Protein AF-A0AAW0JM76-F1 (afdb_monomer_lite)

Secondary structure (DSSP, 8-state):
-HHHHHHHHHTHHHHHHHHHH-HHHHHHHH-TTS-HHHHHHHHHHHHHHHHHHHHHHHHHHHHHHHHHTTTTTTT---PPP-STTTTT-SSHHHHHHHHHHGGGGGTS-HHHHHHHHHHHHHHHHHHHT--GGGSPPPP-

InterPro domains:
  IPR007318 Phospholipid methyltransferase [PF04191] (46-134)
  IPR024960 Phosphatidyl-N-methylethanolamine/Phosphatidylethanolamine N-methyltransferase [PTHR15458] (57-135)

Organism: Quercus suber (NCBI:txid58331)

pLDDT: mean 90.97, std 5.55, range [57.91, 97.81]

Radius of gyration: 21.45 Å; chains: 1; bounding box: 47×40×64 Å

Structure (mmCIF, N/CA/C/O backbone):
data_AF-A0AAW0JM76-F1
#
_entry.id   AF-A0AAW0JM76-F1
#
loop_
_atom_site.group_PDB
_atom_site.id
_atom_site.type_symbol
_atom_site.label_atom_id
_atom_site.label_alt_id
_atom_site.label_comp_id
_atom_site.label_asym_id
_atom_site.label_entity_id
_atom_site.label_seq_id
_atom_site.pdbx_PDB_ins_code
_atom_site.Cartn_x
_atom_site.Cartn_y
_atom_site.Cartn_z
_atom_site.occupancy
_atom_site.B_iso_or_equiv
_atom_site.auth_seq_id
_atom_site.auth_comp_id
_atom_site.auth_asym_id
_atom_site.auth_atom_id
_atom_site.pdbx_PDB_model_num
ATOM 1 N N . MET A 1 1 ? -1.610 19.764 -0.695 1.00 57.91 1 MET A N 1
ATOM 2 C CA . MET A 1 1 ? -2.493 18.578 -0.789 1.00 57.91 1 MET A CA 1
ATOM 3 C C . MET A 1 1 ? -1.937 17.370 -0.032 1.00 57.91 1 MET A C 1
ATOM 5 O O . MET A 1 1 ? -2.681 16.795 0.748 1.00 57.91 1 MET A O 1
ATOM 9 N N . GLY A 1 2 ? -0.636 17.056 -0.139 1.00 75.75 2 GLY A N 1
ATOM 10 C CA . GLY A 1 2 ? -0.006 15.967 0.635 1.00 75.75 2 GLY A CA 1
ATOM 11 C C . GLY A 1 2 ? -0.194 16.051 2.158 1.00 75.75 2 GLY A C 1
ATOM 12 O O . GLY A 1 2 ? -0.426 15.035 2.796 1.00 75.75 2 GLY A O 1
ATOM 13 N N . MET A 1 3 ? -0.213 17.257 2.739 1.00 82.25 3 MET A N 1
ATOM 14 C CA . MET A 1 3 ? -0.483 17.443 4.174 1.00 82.25 3 MET A CA 1
ATOM 15 C C . MET A 1 3 ? -1.908 17.028 4.580 1.00 82.25 3 MET A C 1
ATOM 17 O O . MET A 1 3 ? -2.088 16.431 5.634 1.00 82.25 3 MET A O 1
ATOM 21 N N . PHE A 1 4 ? -2.915 17.275 3.734 1.00 85.00 4 PHE A N 1
ATOM 22 C CA . PHE A 1 4 ? -4.290 16.836 4.001 1.00 85.00 4 PHE A CA 1
ATOM 23 C C . PHE A 1 4 ? -4.418 15.316 3.920 1.00 85.00 4 PHE A C 1
ATOM 25 O O . PHE A 1 4 ? -5.034 14.714 4.793 1.00 85.00 4 PHE A O 1
ATOM 32 N N . ALA A 1 5 ? -3.784 14.693 2.921 1.00 86.75 5 ALA A N 1
ATOM 33 C CA . ALA A 1 5 ? -3.728 13.239 2.824 1.00 86.75 5 ALA A CA 1
ATOM 34 C C . ALA A 1 5 ? -2.993 12.623 4.026 1.00 86.75 5 ALA A C 1
ATOM 36 O O . ALA A 1 5 ? -3.467 11.644 4.590 1.00 86.75 5 ALA A O 1
ATOM 37 N N . ALA A 1 6 ? -1.889 13.230 4.476 1.00 88.00 6 ALA A N 1
ATOM 38 C CA . ALA A 1 6 ? -1.161 12.784 5.662 1.00 88.00 6 ALA A CA 1
ATOM 39 C C . ALA A 1 6 ? -2.031 12.857 6.926 1.00 88.00 6 ALA A C 1
ATOM 41 O O . ALA A 1 6 ? -2.135 11.865 7.643 1.00 88.00 6 ALA A O 1
ATOM 42 N N . ILE A 1 7 ? -2.714 13.986 7.157 1.00 91.69 7 ILE A N 1
ATOM 43 C CA . ILE A 1 7 ? -3.658 14.156 8.275 1.00 91.69 7 ILE A CA 1
ATOM 44 C C . ILE A 1 7 ? -4.768 13.100 8.211 1.00 91.69 7 ILE A C 1
ATOM 46 O O . ILE A 1 7 ? -5.073 12.459 9.213 1.00 91.69 7 ILE A O 1
ATOM 50 N N . ALA A 1 8 ? -5.351 12.885 7.033 1.00 91.25 8 ALA A N 1
ATOM 51 C CA . ALA A 1 8 ? -6.415 11.911 6.832 1.00 91.25 8 ALA A CA 1
ATOM 52 C C . ALA A 1 8 ? -5.952 10.464 7.077 1.00 91.25 8 ALA A C 1
ATOM 54 O O . ALA A 1 8 ? -6.699 9.668 7.645 1.00 91.25 8 ALA A O 1
ATOM 55 N N . VAL A 1 9 ? -4.710 10.129 6.713 1.00 92.38 9 VAL A N 1
ATOM 56 C CA . VAL A 1 9 ? -4.119 8.808 6.965 1.00 92.38 9 VAL A CA 1
ATOM 57 C C . VAL A 1 9 ? -3.877 8.564 8.452 1.00 92.38 9 VAL A C 1
ATOM 59 O O . VAL A 1 9 ? -4.069 7.441 8.917 1.00 92.38 9 VAL A O 1
ATOM 62 N N . ILE A 1 10 ? -3.486 9.593 9.209 1.00 93.88 10 ILE A N 1
ATOM 63 C CA . ILE A 1 10 ? -3.224 9.461 10.649 1.00 93.88 10 ILE A CA 1
ATOM 64 C C . ILE A 1 10 ? -4.468 9.675 11.520 1.00 93.88 10 ILE A C 1
ATOM 66 O O . ILE A 1 10 ? -4.438 9.332 12.697 1.00 93.88 10 ILE A O 1
ATOM 70 N N . ALA A 1 11 ? -5.566 10.198 10.969 1.00 93.06 11 ALA A N 1
ATOM 71 C CA . ALA A 1 11 ? -6.790 10.531 11.703 1.00 93.06 11 ALA A CA 1
ATOM 72 C C . ALA A 1 11 ? -7.367 9.405 12.592 1.00 93.06 11 ALA A C 1
ATOM 74 O O . ALA A 1 11 ? -7.871 9.724 13.674 1.00 93.06 11 ALA A O 1
ATOM 75 N N . PRO A 1 12 ? -7.282 8.105 12.230 1.00 95.00 12 PRO A N 1
ATOM 76 C CA . PRO A 1 12 ? -7.722 7.042 13.128 1.00 95.00 12 PRO A CA 1
ATOM 77 C C . PRO A 1 12 ? -6.966 7.016 14.464 1.00 95.00 12 PRO A C 1
ATOM 79 O O . PRO A 1 12 ? -7.576 6.727 15.490 1.00 95.00 12 PRO A O 1
ATOM 82 N N . PHE A 1 13 ? -5.667 7.334 14.496 1.00 95.25 13 PHE A N 1
ATOM 83 C CA . PHE A 1 13 ? -4.853 7.170 15.707 1.00 95.25 13 PHE A CA 1
ATOM 84 C C . PHE A 1 13 ? -5.260 8.125 16.842 1.00 95.25 13 PHE A C 1
ATOM 86 O O . PHE A 1 13 ? -5.524 7.626 17.937 1.00 95.25 13 PHE A O 1
ATOM 93 N N . PRO A 1 14 ? -5.401 9.453 16.629 1.00 95.94 14 PRO A N 1
ATOM 94 C CA . PRO A 1 14 ? -5.938 10.347 17.653 1.00 95.94 14 PRO A CA 1
ATOM 95 C C . PRO A 1 14 ? -7.351 9.963 18.099 1.00 95.94 14 PRO A C 1
ATOM 97 O O . PRO A 1 14 ? -7.657 10.056 19.284 1.00 95.94 14 PRO A O 1
ATOM 100 N N . PHE A 1 15 ? -8.200 9.494 17.176 1.00 95.62 15 PHE A N 1
ATOM 101 C CA . PHE A 1 15 ? -9.551 9.037 17.506 1.00 95.62 15 PHE A CA 1
ATOM 102 C C . PHE A 1 15 ? -9.524 7.841 18.466 1.00 95.62 15 PHE A C 1
ATOM 104 O O . PHE A 1 15 ? -10.154 7.889 19.522 1.00 95.62 15 PHE A O 1
ATOM 111 N N . TYR A 1 16 ? -8.747 6.801 18.153 1.00 95.25 16 TYR A N 1
ATOM 112 C CA . TYR A 1 16 ? -8.593 5.644 19.039 1.00 95.25 16 TYR A CA 1
ATOM 113 C C . TYR A 1 16 ? -7.937 6.016 20.372 1.00 95.25 16 TYR A C 1
ATOM 115 O O . TYR A 1 16 ? -8.368 5.525 21.413 1.00 95.25 16 TYR A O 1
ATOM 123 N N . PHE A 1 17 ? -6.942 6.905 20.363 1.00 97.06 17 PHE A N 1
ATOM 124 C CA . PHE A 1 17 ? -6.306 7.394 21.585 1.00 97.06 17 PHE A CA 1
ATOM 125 C C . PHE A 1 17 ? -7.304 8.118 22.500 1.00 97.06 17 PHE A C 1
ATOM 127 O O . PHE A 1 17 ? -7.343 7.864 23.705 1.00 97.06 17 PHE A O 1
ATOM 134 N N . TRP A 1 18 ? -8.151 8.980 21.937 1.00 97.06 18 TRP A N 1
ATOM 135 C CA . TRP A 1 18 ? -9.192 9.677 22.689 1.00 97.06 18 TRP A CA 1
ATOM 136 C C . TRP A 1 18 ? -10.245 8.714 23.255 1.00 97.06 18 TRP A C 1
ATOM 138 O O . TRP A 1 18 ? -10.558 8.796 24.441 1.00 97.06 18 TRP A O 1
ATOM 148 N N . LEU A 1 19 ? -10.727 7.751 22.461 1.00 96.06 19 LEU A N 1
ATOM 149 C CA . LEU A 1 19 ? -11.654 6.720 22.946 1.00 96.06 19 LEU A CA 1
ATOM 150 C C . LEU A 1 19 ? -11.064 5.889 24.089 1.00 96.06 19 LEU A C 1
ATOM 152 O O . LEU A 1 19 ? -11.771 5.559 25.038 1.00 96.06 19 LEU A O 1
ATOM 156 N N . TRP A 1 20 ? -9.778 5.549 23.994 1.00 96.19 20 TRP A N 1
ATOM 157 C CA . TRP A 1 20 ? -9.082 4.757 25.004 1.00 96.19 20 TRP A CA 1
ATOM 158 C C . TRP A 1 20 ? -8.891 5.523 26.317 1.00 96.19 20 TRP A C 1
ATOM 160 O O . TRP A 1 20 ? -9.004 4.948 27.396 1.00 96.19 20 TRP A O 1
ATOM 170 N N . THR A 1 21 ? -8.600 6.821 26.234 1.00 97.81 21 THR A N 1
ATOM 171 C CA . THR A 1 21 ? -8.297 7.659 27.405 1.00 97.81 21 THR A CA 1
ATOM 172 C C . THR A 1 21 ? -9.540 8.259 28.056 1.00 97.81 21 THR A C 1
ATOM 174 O O . THR A 1 21 ? -9.551 8.451 29.270 1.00 97.81 21 THR A O 1
ATOM 177 N N . ASN A 1 22 ? -10.592 8.544 27.284 1.00 96.19 22 ASN A N 1
ATOM 178 C CA . ASN A 1 22 ? -11.829 9.137 27.788 1.00 96.19 22 ASN A CA 1
ATOM 179 C C . ASN A 1 22 ? -13.086 8.521 27.134 1.00 96.19 22 ASN A C 1
ATOM 181 O O . ASN A 1 22 ? -13.825 9.210 26.419 1.00 96.19 22 ASN A O 1
ATOM 185 N N . PRO A 1 23 ? -13.382 7.235 27.399 1.00 95.44 23 PRO A N 1
ATOM 186 C CA . PRO A 1 23 ? -14.529 6.551 26.800 1.00 95.44 23 PRO A CA 1
ATOM 187 C C . PRO A 1 23 ? -15.876 7.149 27.230 1.00 95.44 23 PRO A C 1
ATOM 189 O O . PRO A 1 23 ? -16.836 7.111 26.466 1.00 95.44 23 PRO A O 1
ATOM 192 N N . GLN A 1 24 ? -15.957 7.746 28.424 1.00 95.94 24 GLN A N 1
ATOM 193 C CA . GLN A 1 24 ? -17.192 8.353 28.925 1.00 95.94 24 GLN A CA 1
ATOM 194 C C . GLN A 1 24 ? -17.639 9.532 28.049 1.00 95.94 24 GLN A C 1
ATOM 196 O O . GLN A 1 24 ? -18.811 9.617 27.684 1.00 95.94 24 GLN A O 1
ATOM 201 N N . SER A 1 25 ? -16.695 10.378 27.618 1.00 96.19 25 SER A N 1
ATOM 202 C CA . SER A 1 25 ? -16.994 11.481 26.696 1.00 96.19 25 SER A CA 1
ATOM 203 C C . SER A 1 25 ? -17.587 11.002 25.362 1.00 96.19 25 SER A C 1
ATOM 205 O O . SER A 1 25 ? -18.460 11.659 24.796 1.00 96.19 25 SER A O 1
ATOM 207 N N . TRP A 1 26 ? -17.180 9.821 24.882 1.00 96.25 26 TRP A N 1
ATOM 208 C CA . TRP A 1 26 ? -17.752 9.204 23.685 1.00 96.25 26 TRP A CA 1
ATOM 209 C C . TRP A 1 26 ? -19.187 8.720 23.900 1.00 96.25 26 TRP A C 1
ATOM 211 O O . TRP A 1 26 ? -20.048 8.946 23.048 1.00 96.25 26 TRP A O 1
ATOM 221 N N . VAL A 1 27 ? -19.457 8.074 25.037 1.00 96.06 27 VAL A N 1
ATOM 222 C CA . VAL A 1 27 ? -20.808 7.614 25.398 1.00 96.06 27 VAL A CA 1
ATOM 223 C C . VAL A 1 27 ? -21.770 8.801 25.484 1.00 96.06 27 VAL A C 1
ATOM 225 O O . VAL A 1 27 ? -22.880 8.737 24.956 1.00 96.06 27 VAL A O 1
ATOM 228 N N . GLU A 1 28 ? -21.328 9.908 26.079 1.00 96.00 28 GLU A N 1
ATOM 229 C CA . GLU A 1 28 ? -22.106 11.146 26.169 1.00 96.00 28 GLU A CA 1
ATOM 230 C C . GLU A 1 28 ? -22.379 11.759 24.791 1.00 96.00 28 GLU A C 1
ATOM 232 O O . GLU A 1 28 ? -23.522 12.117 24.498 1.00 96.00 28 GLU A O 1
ATOM 237 N N . LEU A 1 29 ? -21.370 11.797 23.914 1.00 95.00 29 LEU A N 1
ATOM 238 C CA . LEU A 1 29 ? -21.510 12.256 22.527 1.00 95.00 29 LEU A CA 1
ATOM 239 C C . LEU A 1 29 ? -22.454 11.382 21.691 1.00 95.00 29 LEU A C 1
ATOM 241 O O . LEU A 1 29 ? -23.163 11.899 20.825 1.00 95.00 29 LEU A O 1
ATOM 245 N N . CYS A 1 30 ? -22.494 10.070 21.938 1.00 94.88 30 CYS A N 1
ATOM 246 C CA . CYS A 1 30 ? -23.439 9.173 21.269 1.00 94.88 30 CYS A CA 1
ATOM 247 C C . CYS A 1 30 ? -24.896 9.500 21.634 1.00 94.88 30 CYS A C 1
ATOM 249 O O . CYS A 1 30 ? -25.789 9.333 20.796 1.00 94.88 30 CYS A O 1
ATOM 251 N N . GLY A 1 31 ? -25.130 10.005 22.848 1.00 92.94 31 GLY A N 1
ATOM 252 C CA . GLY A 1 31 ? -26.447 10.364 23.357 1.00 92.94 31 GLY A CA 1
ATOM 253 C C . GLY A 1 31 ? -27.285 9.162 23.804 1.00 92.94 31 GLY A C 1
ATOM 254 O O . GLY A 1 31 ? -26.898 7.998 23.693 1.00 92.94 31 GLY A O 1
ATOM 255 N N . LYS A 1 32 ? -28.476 9.446 24.343 1.00 90.88 32 LYS A N 1
ATOM 256 C CA . LYS A 1 32 ? -29.370 8.416 24.893 1.00 90.88 32 LYS A CA 1
ATOM 257 C C . LYS A 1 32 ? -29.962 7.526 23.794 1.00 90.88 32 LYS A C 1
ATOM 259 O O . LYS A 1 32 ? -30.398 8.014 22.756 1.00 90.88 32 LYS A O 1
ATOM 264 N N . GLY A 1 33 ? -30.036 6.222 24.070 1.00 90.62 33 GLY A N 1
ATOM 265 C CA . GLY A 1 33 ? -30.715 5.237 23.218 1.00 90.62 33 GLY A CA 1
ATOM 266 C C . GLY A 1 33 ? -29.908 4.736 22.016 1.00 90.62 33 GLY A C 1
ATOM 267 O O . GLY A 1 33 ? -30.434 3.955 21.228 1.00 90.62 33 GLY A O 1
ATOM 268 N N . ARG A 1 34 ? -28.646 5.153 21.864 1.00 91.69 34 ARG A N 1
ATOM 269 C CA . ARG A 1 34 ? -27.734 4.632 20.838 1.00 91.69 34 ARG A CA 1
ATOM 270 C C . ARG A 1 34 ? -26.674 3.753 21.482 1.00 91.69 34 ARG A C 1
ATOM 272 O O . ARG A 1 34 ? -26.128 4.118 22.514 1.00 91.69 34 ARG A O 1
ATOM 279 N N . ASP A 1 35 ? -26.368 2.625 20.849 1.00 96.00 35 ASP A N 1
ATOM 280 C CA . ASP A 1 35 ? -25.250 1.773 21.251 1.00 96.00 35 ASP A CA 1
ATOM 281 C C . ASP A 1 35 ? -23.910 2.427 20.845 1.00 96.00 35 ASP A C 1
ATOM 283 O O . ASP A 1 35 ? -23.650 2.573 19.641 1.00 96.00 35 ASP A O 1
ATOM 287 N N . PRO A 1 36 ? -23.045 2.818 21.803 1.00 95.50 36 PRO A N 1
ATOM 288 C CA . PRO A 1 36 ? -21.770 3.472 21.510 1.00 95.50 36 PRO A CA 1
ATOM 289 C C . PRO A 1 36 ? -20.844 2.627 20.633 1.00 95.50 36 PRO A C 1
ATOM 291 O O . PRO A 1 36 ? -20.089 3.185 19.831 1.00 95.50 36 PRO A O 1
ATOM 294 N N . SER A 1 37 ? -20.918 1.295 20.737 1.00 95.50 37 SER A N 1
ATOM 295 C CA . SER A 1 37 ? -20.110 0.380 19.927 1.00 95.50 37 SER A CA 1
ATOM 296 C C . SER A 1 37 ? -20.538 0.404 18.461 1.00 95.50 37 SER A C 1
ATOM 298 O O . SER A 1 37 ? -19.688 0.505 17.571 1.00 95.50 37 SER A O 1
ATOM 300 N N . LYS A 1 38 ? -21.847 0.396 18.180 1.00 95.75 38 LYS A N 1
ATOM 301 C CA . LYS A 1 38 ? -22.354 0.515 16.806 1.00 95.75 38 LYS A CA 1
ATOM 302 C C . LYS A 1 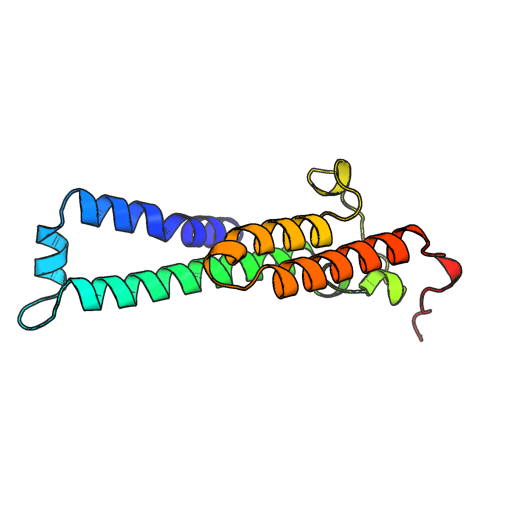38 ? -21.995 1.856 16.164 1.00 95.75 38 LYS A C 1
ATOM 304 O O . LYS A 1 38 ? -21.595 1.885 14.999 1.00 95.75 38 LYS A O 1
ATOM 309 N N . VAL A 1 39 ? -22.102 2.956 16.912 1.00 96.19 39 VAL A N 1
ATOM 310 C CA . VAL A 1 39 ? -21.716 4.291 16.419 1.00 96.19 39 VAL A CA 1
ATOM 311 C C . VAL A 1 39 ? -20.212 4.344 16.143 1.00 96.19 39 VAL A C 1
ATOM 313 O O . VAL A 1 39 ? -19.798 4.801 15.076 1.00 96.19 39 VAL A O 1
ATOM 316 N N . MET A 1 40 ? -19.395 3.807 17.054 1.00 95.94 40 MET A N 1
ATOM 317 C CA . MET A 1 40 ? -17.940 3.744 16.897 1.00 95.94 40 MET A CA 1
ATOM 318 C C . MET A 1 40 ? -17.544 2.938 15.661 1.00 95.94 40 MET A C 1
ATOM 320 O O . MET A 1 40 ? -16.648 3.355 14.925 1.00 95.94 40 MET A O 1
ATOM 324 N N . ALA A 1 41 ? -18.211 1.809 15.404 1.00 94.62 41 ALA A N 1
ATOM 325 C CA . ALA A 1 41 ? -17.964 0.998 14.218 1.00 94.62 41 ALA A CA 1
ATOM 326 C C . ALA A 1 41 ? -18.201 1.807 12.933 1.00 94.62 41 ALA A C 1
ATOM 328 O O . ALA A 1 41 ? -17.329 1.846 12.066 1.00 94.62 41 ALA A O 1
ATOM 329 N N . ASN A 1 42 ? -19.324 2.525 12.839 1.00 95.25 42 ASN A N 1
ATOM 330 C CA . ASN A 1 42 ? -19.641 3.356 11.674 1.00 95.25 42 ASN 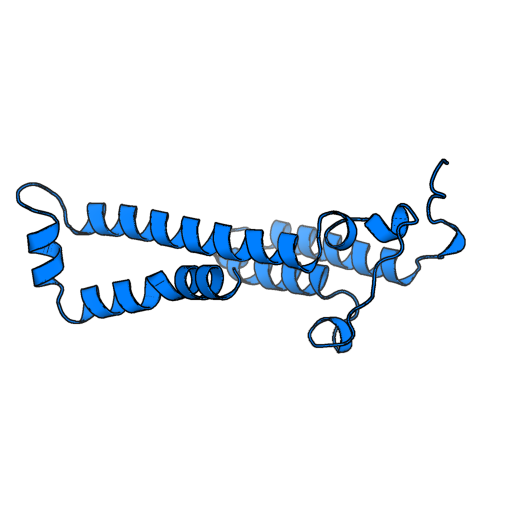A CA 1
ATOM 331 C C . ASN A 1 42 ? -18.603 4.469 11.454 1.00 95.25 42 ASN A C 1
ATOM 333 O O . ASN A 1 42 ? -18.127 4.649 10.332 1.00 95.25 42 ASN A O 1
ATOM 337 N N . VAL A 1 43 ? -18.202 5.175 12.518 1.00 95.81 43 VAL A N 1
ATOM 338 C CA . VAL A 1 43 ? -17.152 6.206 12.434 1.00 95.81 43 VAL A CA 1
ATOM 339 C C . VAL A 1 43 ? -15.813 5.594 12.028 1.00 95.81 43 VAL A C 1
ATOM 341 O O . VAL A 1 43 ? -15.133 6.125 11.155 1.00 95.81 43 VAL A O 1
ATOM 344 N N . SER A 1 44 ? -15.459 4.433 12.579 1.00 95.00 44 SER A N 1
ATOM 345 C CA . SER A 1 44 ? -14.228 3.722 12.220 1.00 95.00 44 SER A CA 1
ATOM 346 C C . SER A 1 44 ? -14.219 3.297 10.748 1.00 95.00 44 SER A C 1
ATOM 348 O O . SER A 1 44 ? -13.187 3.396 10.089 1.00 95.00 44 SER A O 1
ATOM 350 N N . HIS A 1 45 ? -15.354 2.844 10.205 1.00 94.12 45 HIS A N 1
ATOM 351 C CA . HIS A 1 45 ? -15.477 2.528 8.780 1.00 94.12 45 HIS A CA 1
ATOM 352 C C . HIS A 1 45 ? -15.311 3.771 7.903 1.00 94.12 45 HIS A C 1
ATOM 354 O O . HIS A 1 45 ? -14.591 3.710 6.907 1.00 94.12 45 HIS A O 1
ATOM 360 N N . LEU A 1 46 ? -15.906 4.901 8.295 1.00 95.75 46 LEU A N 1
ATOM 361 C CA . LEU A 1 46 ? -15.734 6.168 7.587 1.00 95.75 46 LEU A CA 1
ATOM 362 C C . LEU A 1 46 ? -14.270 6.630 7.604 1.00 95.75 46 LEU A C 1
ATOM 364 O O . LEU A 1 46 ? -13.729 6.974 6.557 1.00 95.75 46 LEU A O 1
ATOM 368 N N . LEU A 1 47 ? -13.610 6.587 8.763 1.00 94.50 47 LEU A N 1
ATOM 369 C CA . LEU A 1 47 ? -12.198 6.956 8.893 1.00 94.50 47 LEU A CA 1
ATOM 370 C C . LEU A 1 47 ? -11.295 6.057 8.038 1.00 94.50 47 LEU A C 1
ATOM 372 O O . LEU A 1 47 ? -10.406 6.561 7.355 1.00 94.50 47 LEU A O 1
ATOM 376 N N . LYS A 1 48 ? -11.555 4.744 8.005 1.00 92.06 48 LYS A N 1
ATOM 377 C CA . LYS A 1 48 ? -10.834 3.801 7.132 1.00 92.06 48 LYS A CA 1
ATOM 378 C C . LYS A 1 48 ? -11.061 4.094 5.650 1.00 92.06 48 LYS A C 1
ATOM 380 O O . LYS A 1 48 ? -10.113 4.034 4.871 1.00 92.06 48 LYS A O 1
ATOM 385 N N . LEU A 1 49 ? -12.288 4.437 5.256 1.00 92.75 49 LEU A N 1
ATOM 386 C CA . LEU A 1 49 ? -12.589 4.833 3.880 1.00 92.75 49 LEU A CA 1
ATOM 387 C C . LEU A 1 49 ? -11.830 6.110 3.496 1.00 92.75 49 LEU A C 1
ATOM 389 O O . LEU A 1 49 ? -11.204 6.158 2.441 1.00 92.75 49 LEU A O 1
ATOM 393 N N . VAL A 1 50 ? -11.829 7.120 4.368 1.00 92.94 50 VAL A N 1
ATOM 394 C CA . VAL A 1 50 ? -11.081 8.371 4.169 1.00 92.94 50 VAL A CA 1
ATOM 395 C C . VAL A 1 50 ? -9.577 8.107 4.062 1.00 92.94 50 VAL A C 1
ATOM 397 O O . VAL A 1 50 ? -8.927 8.642 3.162 1.00 92.94 50 VAL A O 1
ATOM 400 N N . GLN A 1 51 ? -9.028 7.250 4.924 1.00 91.50 51 GLN A N 1
ATOM 401 C CA . GLN A 1 51 ? -7.629 6.826 4.869 1.00 91.50 51 GLN A CA 1
ATOM 402 C C . GLN A 1 51 ? -7.304 6.147 3.530 1.00 91.50 51 GLN A C 1
ATOM 404 O O . GLN A 1 51 ? -6.315 6.503 2.887 1.00 91.50 51 GLN A O 1
ATOM 409 N N . PHE A 1 52 ? -8.157 5.227 3.071 1.00 89.81 52 PHE A N 1
ATOM 410 C CA . PHE A 1 52 ? -7.990 4.540 1.791 1.00 89.81 52 PHE A CA 1
ATOM 411 C C . PHE A 1 52 ? -8.024 5.507 0.598 1.00 89.81 52 PHE A C 1
ATOM 413 O O . PHE A 1 52 ? -7.117 5.497 -0.234 1.00 89.81 52 PHE A O 1
ATOM 420 N N . LEU A 1 53 ? -9.024 6.394 0.540 1.00 90.81 53 LEU A N 1
ATOM 421 C CA . LEU A 1 53 ? -9.148 7.397 -0.524 1.00 90.81 53 LEU A CA 1
ATOM 422 C C . LEU A 1 53 ? -7.967 8.373 -0.539 1.00 90.81 53 LEU A C 1
ATOM 424 O O . LEU A 1 53 ? -7.496 8.760 -1.608 1.00 90.81 53 LEU A O 1
ATOM 428 N N . SER A 1 54 ? -7.460 8.744 0.637 1.00 90.00 54 SER A N 1
ATOM 429 C CA . SER A 1 54 ? -6.298 9.626 0.761 1.00 90.00 54 SER A CA 1
ATOM 430 C C . SER A 1 54 ? -5.052 8.984 0.160 1.00 90.00 54 SER A C 1
ATOM 432 O O . SER A 1 54 ? -4.397 9.609 -0.673 1.00 90.00 54 SER A O 1
ATOM 434 N N . LEU A 1 55 ? -4.776 7.719 0.494 1.00 85.88 55 LEU A N 1
ATOM 435 C CA . LEU A 1 55 ? -3.670 6.965 -0.103 1.00 85.88 55 LEU A CA 1
ATOM 436 C C . LEU A 1 55 ? -3.828 6.838 -1.621 1.00 85.88 55 LEU A C 1
ATOM 438 O O . LEU A 1 55 ? -2.883 7.109 -2.359 1.00 85.88 55 LEU A O 1
ATOM 442 N N . PHE A 1 56 ? -5.031 6.501 -2.091 1.00 84.19 56 PHE A N 1
ATOM 443 C CA . PHE A 1 56 ? -5.314 6.378 -3.519 1.00 84.19 56 PHE A CA 1
ATOM 444 C C . PHE A 1 56 ? -5.076 7.699 -4.265 1.00 84.19 56 PHE A C 1
ATOM 446 O O . PHE A 1 56 ? -4.381 7.726 -5.277 1.00 84.19 56 PHE A O 1
ATOM 453 N N . SER A 1 57 ? -5.582 8.819 -3.741 1.00 84.44 57 SER A N 1
ATOM 454 C CA . SER A 1 57 ? -5.435 10.133 -4.380 1.00 84.44 57 SER A CA 1
ATOM 455 C C . SER A 1 57 ? -3.979 10.583 -4.529 1.00 84.44 57 SER A C 1
ATOM 457 O O . SER A 1 57 ? -3.628 11.182 -5.546 1.00 84.44 57 SER A O 1
ATOM 459 N N . VAL A 1 58 ? -3.116 10.267 -3.557 1.00 83.75 58 VAL A N 1
ATOM 460 C CA . VAL A 1 58 ? -1.694 10.636 -3.596 1.00 83.75 58 VAL A CA 1
ATOM 461 C C . VAL A 1 58 ? -0.975 9.923 -4.740 1.00 83.75 58 VAL A C 1
ATOM 463 O O . VAL A 1 58 ? -0.191 10.556 -5.441 1.00 83.75 58 VAL A O 1
ATOM 466 N N . VAL A 1 59 ? -1.281 8.646 -4.986 1.00 81.38 59 VAL A N 1
ATOM 467 C CA . VAL A 1 59 ? -0.674 7.875 -6.085 1.00 81.38 59 VAL A CA 1
ATOM 468 C C . VAL A 1 59 ? -0.960 8.532 -7.437 1.00 81.38 59 VAL A C 1
ATOM 470 O O . VAL A 1 59 ? -0.032 8.802 -8.198 1.00 81.38 59 VAL A O 1
ATOM 473 N N . TYR A 1 60 ? -2.221 8.877 -7.707 1.00 82.81 60 TYR A N 1
ATOM 474 C CA . TYR A 1 60 ? -2.603 9.524 -8.968 1.00 82.81 60 TYR A CA 1
ATOM 475 C C . TYR A 1 60 ? -2.058 10.946 -9.100 1.00 82.81 60 TYR A C 1
ATOM 477 O O . TYR A 1 60 ? -1.769 11.380 -10.209 1.00 82.81 60 TYR A O 1
ATOM 485 N N . GLN A 1 61 ? -1.886 11.675 -7.997 1.00 82.06 61 GLN A N 1
ATOM 486 C CA . GLN A 1 61 ? -1.271 13.004 -8.040 1.00 82.06 61 GLN A CA 1
ATOM 487 C C . GLN A 1 61 ? 0.227 12.946 -8.345 1.00 82.06 61 GLN A C 1
ATOM 489 O O . GLN A 1 61 ? 0.730 13.819 -9.045 1.00 82.06 61 GLN A O 1
ATOM 494 N N . LEU A 1 62 ? 0.933 11.943 -7.816 1.00 80.12 62 LEU A N 1
ATOM 495 C CA . LEU A 1 62 ? 2.381 11.817 -7.986 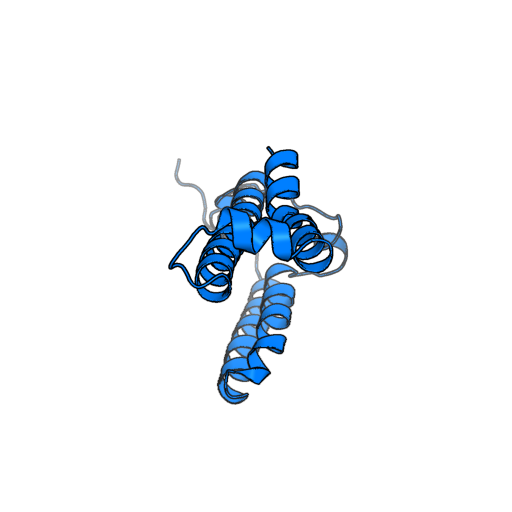1.00 80.12 62 LEU A CA 1
ATOM 496 C C . LEU A 1 62 ? 2.761 11.176 -9.324 1.00 80.12 62 LEU A C 1
ATOM 498 O O . LEU A 1 62 ? 3.670 11.657 -9.993 1.00 80.12 62 LEU A O 1
ATOM 502 N N . LEU A 1 63 ? 2.079 10.096 -9.711 1.00 80.75 63 LEU A N 1
ATOM 503 C CA . LEU A 1 63 ? 2.425 9.311 -10.902 1.00 80.75 63 LEU A CA 1
ATOM 504 C C . LEU A 1 63 ? 1.555 9.652 -12.118 1.00 80.75 63 LEU A C 1
ATOM 506 O O . LEU A 1 63 ? 1.941 9.386 -13.260 1.00 80.75 63 LEU A O 1
ATOM 510 N N . GLY A 1 64 ? 0.367 10.220 -11.896 1.00 85.69 64 GLY A N 1
ATOM 511 C CA . GLY A 1 64 ? -0.641 10.382 -12.938 1.00 85.69 64 GLY A CA 1
ATOM 512 C C . GLY A 1 64 ? -1.138 9.046 -13.493 1.00 85.69 64 GLY A C 1
ATOM 513 O O . GLY A 1 64 ? -0.657 7.963 -13.152 1.00 85.69 64 GLY A O 1
ATOM 514 N N . GLU A 1 65 ? -2.091 9.115 -14.418 1.00 88.19 65 GLU A N 1
ATOM 515 C CA . GLU A 1 65 ? -2.582 7.932 -15.136 1.00 88.19 65 GLU A CA 1
ATOM 516 C C . GLU A 1 65 ? -1.459 7.264 -15.938 1.00 88.19 65 GLU A C 1
ATOM 518 O O . GLU A 1 65 ? -1.322 6.046 -15.955 1.00 88.19 65 GLU A O 1
ATOM 523 N N . SER A 1 66 ? -0.606 8.066 -16.577 1.00 88.38 66 SER A N 1
ATOM 524 C CA . SER A 1 66 ? 0.446 7.530 -17.444 1.00 88.38 66 SER A CA 1
ATOM 525 C C . SER A 1 66 ? 1.515 6.772 -16.655 1.00 88.38 66 SER A C 1
ATOM 527 O O . SER A 1 66 ? 1.967 5.742 -17.142 1.00 88.38 66 SER A O 1
ATOM 529 N N . GLY A 1 67 ? 1.903 7.252 -15.466 1.00 83.62 67 GLY A N 1
ATOM 530 C CA . GLY A 1 67 ? 2.898 6.591 -14.615 1.00 83.62 67 GLY A CA 1
ATOM 531 C C . GLY A 1 67 ? 2.330 5.458 -13.757 1.00 83.62 67 GLY A C 1
ATOM 532 O O . GLY A 1 67 ? 3.081 4.584 -13.344 1.00 83.62 67 GLY A O 1
ATOM 533 N N . THR A 1 68 ? 1.017 5.450 -13.508 1.00 84.19 68 THR A N 1
ATOM 534 C CA . THR A 1 68 ? 0.340 4.360 -12.780 1.00 84.19 68 THR A CA 1
ATOM 535 C C . THR A 1 68 ? 0.055 3.159 -13.685 1.00 84.19 68 THR A C 1
ATOM 537 O O . THR A 1 68 ? 0.070 2.018 -13.232 1.00 84.19 68 THR A O 1
ATOM 540 N N . TYR A 1 69 ? -0.214 3.413 -14.966 1.00 86.19 69 TYR A N 1
ATOM 541 C CA . TYR A 1 69 ? -0.541 2.392 -15.957 1.00 86.19 69 TYR A CA 1
ATOM 542 C C . TYR A 1 69 ? 0.584 2.232 -16.993 1.00 86.19 69 TYR A C 1
ATOM 544 O O . TYR A 1 69 ? 1.728 2.630 -16.804 1.00 86.19 69 TYR A O 1
ATOM 552 N N . TYR A 1 70 ? 0.246 1.658 -18.144 1.00 87.38 70 TYR A N 1
ATOM 553 C CA . TYR A 1 70 ? 1.160 1.345 -19.237 1.00 87.38 70 TYR A CA 1
ATOM 554 C C . TYR A 1 70 ? 1.595 2.555 -20.083 1.00 87.38 70 TYR A C 1
ATOM 556 O O . TYR A 1 70 ? 1.847 2.408 -21.279 1.00 87.38 70 TYR A O 1
ATOM 564 N N . GLY A 1 71 ? 1.708 3.760 -19.515 1.00 87.94 71 GLY A N 1
ATOM 565 C CA . GLY A 1 71 ? 2.031 4.959 -20.295 1.00 87.94 71 GLY A CA 1
ATOM 566 C C . GLY A 1 71 ? 3.340 4.835 -21.088 1.00 87.94 71 GLY A C 1
ATOM 567 O O . GLY A 1 71 ? 3.374 5.226 -22.254 1.00 87.94 71 GLY A O 1
ATOM 568 N N . VAL A 1 72 ? 4.363 4.185 -20.517 1.00 88.75 72 VAL A N 1
ATOM 569 C CA . VAL A 1 72 ? 5.622 3.866 -21.219 1.00 88.75 72 VAL A CA 1
ATOM 570 C C . VAL A 1 72 ? 5.389 2.950 -22.430 1.00 88.75 72 VAL A C 1
ATOM 572 O O . VAL A 1 72 ? 5.944 3.190 -23.503 1.00 88.75 72 VAL A O 1
ATOM 575 N N . ARG A 1 73 ? 4.524 1.930 -22.309 1.00 90.38 73 ARG A N 1
ATOM 576 C CA . ARG A 1 73 ? 4.173 1.030 -23.426 1.00 90.38 73 ARG A CA 1
ATOM 577 C C . ARG A 1 73 ? 3.408 1.753 -24.528 1.00 90.38 73 ARG A C 1
ATOM 579 O O . ARG A 1 73 ? 3.502 1.355 -25.684 1.00 90.38 73 ARG A O 1
ATOM 586 N N . PHE A 1 74 ? 2.695 2.823 -24.185 1.00 91.94 74 PHE A N 1
ATOM 587 C CA . PHE A 1 74 ? 1.997 3.688 -25.135 1.00 91.94 74 PHE A CA 1
ATOM 588 C C . PHE A 1 74 ? 2.884 4.788 -25.741 1.00 91.94 74 PHE A C 1
ATOM 590 O O . PHE A 1 74 ? 2.367 5.716 -26.358 1.00 91.94 74 PHE A O 1
ATOM 597 N N . GLY A 1 75 ? 4.206 4.713 -25.558 1.00 87.94 75 GLY A N 1
ATOM 598 C CA . GLY A 1 75 ? 5.155 5.656 -26.153 1.00 87.94 75 GLY A CA 1
ATOM 599 C C . GLY A 1 75 ? 5.209 7.016 -25.457 1.00 87.94 75 GLY A C 1
ATOM 600 O O . GLY A 1 75 ? 5.817 7.945 -25.986 1.00 87.94 75 GLY A O 1
ATOM 601 N N . LYS A 1 76 ? 4.591 7.159 -24.276 1.00 89.25 76 LYS A N 1
ATOM 602 C CA . LYS A 1 76 ? 4.708 8.384 -23.478 1.00 89.25 76 LYS A CA 1
ATOM 603 C C . LYS A 1 76 ? 6.080 8.433 -22.810 1.00 89.25 76 LYS A C 1
ATOM 605 O O . LYS A 1 76 ? 6.561 7.430 -22.286 1.00 89.25 76 LYS A O 1
ATOM 610 N N . ASN A 1 77 ? 6.685 9.618 -22.790 1.00 87.12 77 ASN A N 1
ATOM 611 C CA . ASN A 1 77 ? 7.919 9.852 -22.050 1.00 87.12 77 ASN A CA 1
ATOM 612 C C . ASN A 1 77 ? 7.590 10.079 -20.568 1.00 87.12 77 ASN A C 1
ATOM 614 O O . ASN A 1 77 ? 6.928 11.061 -20.234 1.00 87.12 77 ASN A O 1
ATOM 618 N N . ILE A 1 78 ? 8.018 9.165 -19.696 1.00 86.94 78 ILE A N 1
ATOM 619 C CA . ILE A 1 78 ? 7.729 9.206 -18.257 1.00 86.94 78 ILE A CA 1
ATOM 620 C C . ILE A 1 78 ? 9.051 9.301 -17.493 1.00 86.94 78 ILE A C 1
ATOM 622 O O . ILE A 1 78 ? 9.918 8.449 -17.700 1.00 86.94 78 ILE A O 1
ATOM 626 N N . PRO A 1 79 ? 9.230 10.308 -16.620 1.00 84.88 79 PRO A N 1
ATOM 627 C CA . PRO A 1 79 ? 10.441 10.435 -15.822 1.00 84.88 79 PRO A CA 1
ATOM 628 C C . PRO A 1 79 ? 10.540 9.279 -14.821 1.00 84.88 79 PRO A C 1
ATOM 630 O O . PRO A 1 79 ? 9.616 9.039 -14.045 1.00 84.88 79 PRO A O 1
ATOM 633 N N . TRP A 1 80 ? 11.667 8.566 -14.838 1.00 83.69 80 TRP A N 1
ATOM 634 C CA . TRP A 1 80 ? 11.910 7.461 -13.915 1.00 83.69 80 TRP A CA 1
ATOM 635 C C . TRP A 1 80 ? 12.454 7.976 -12.583 1.00 83.69 80 TRP A C 1
ATOM 637 O O . TRP A 1 80 ? 13.379 8.788 -12.557 1.00 83.69 80 TRP A O 1
ATOM 647 N N . VAL A 1 81 ? 11.897 7.488 -11.476 1.00 83.12 81 VAL A N 1
ATOM 648 C CA . VAL A 1 81 ? 12.366 7.804 -10.122 1.00 83.12 81 VAL A CA 1
ATOM 649 C C . VAL A 1 81 ? 13.365 6.736 -9.690 1.00 83.12 81 VAL A C 1
ATOM 651 O O . VAL A 1 81 ? 13.129 5.548 -9.885 1.00 83.12 81 VAL A O 1
ATOM 654 N N . THR A 1 82 ? 14.482 7.146 -9.096 1.00 87.31 82 THR A N 1
ATOM 655 C CA . THR A 1 82 ? 15.525 6.234 -8.590 1.00 87.31 82 THR A CA 1
ATOM 656 C C . THR A 1 82 ? 15.612 6.220 -7.068 1.00 87.31 82 THR A C 1
ATOM 658 O O . THR A 1 82 ? 16.466 5.547 -6.505 1.00 87.31 82 THR A O 1
ATOM 661 N N . GLU A 1 83 ? 14.763 6.979 -6.380 1.00 88.31 83 GLU A N 1
ATOM 662 C CA . GLU A 1 83 ? 14.657 6.921 -4.924 1.00 88.31 83 GLU A CA 1
ATOM 663 C C . GLU A 1 83 ? 13.917 5.656 -4.475 1.00 88.31 83 GLU A C 1
ATOM 665 O O . GLU A 1 83 ? 13.320 4.932 -5.277 1.00 88.31 83 GLU A O 1
ATOM 670 N N . PHE A 1 84 ? 13.960 5.362 -3.176 1.00 85.31 84 PHE A N 1
ATOM 671 C CA . PHE A 1 84 ? 13.190 4.258 -2.610 1.00 85.31 84 PHE A CA 1
ATOM 672 C C . PHE A 1 84 ? 11.686 4.432 -2.921 1.00 85.31 84 PHE A C 1
ATOM 674 O O . PHE A 1 84 ? 11.156 5.524 -2.720 1.00 85.31 84 PHE A O 1
ATOM 681 N N . PRO A 1 85 ? 10.965 3.383 -3.366 1.00 86.44 85 PRO A N 1
ATOM 682 C CA . PRO A 1 85 ? 11.407 1.990 -3.512 1.00 86.44 85 PRO A CA 1
ATOM 683 C C . PRO A 1 85 ? 12.047 1.642 -4.871 1.00 86.44 85 PRO A C 1
ATOM 685 O O . PRO A 1 85 ? 12.699 0.605 -4.977 1.00 86.44 85 PRO A O 1
ATOM 688 N N . PHE A 1 86 ? 11.905 2.49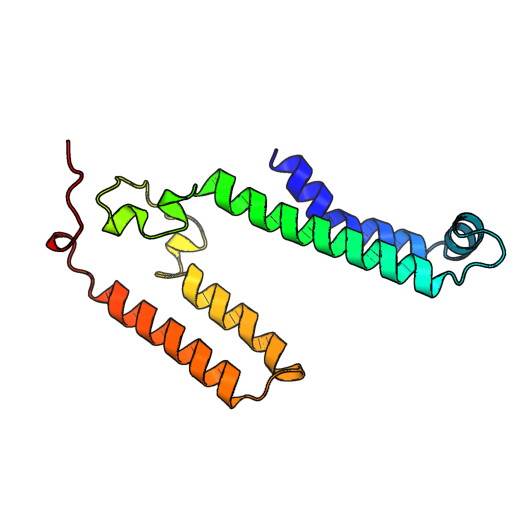4 -5.888 1.00 85.62 86 PHE A N 1
ATOM 689 C CA . PHE A 1 86 ? 12.301 2.243 -7.283 1.00 85.62 86 PHE A CA 1
ATOM 690 C C . PHE A 1 86 ? 13.818 2.102 -7.510 1.00 85.62 86 PHE A C 1
ATOM 692 O O . PHE A 1 86 ? 14.243 1.451 -8.460 1.00 85.62 86 PHE A O 1
ATOM 699 N N . GLY A 1 87 ? 14.650 2.676 -6.635 1.00 86.75 87 GLY A N 1
ATOM 700 C CA . GLY A 1 87 ? 16.110 2.495 -6.668 1.00 86.75 87 GLY A CA 1
ATOM 701 C C . GLY A 1 87 ? 16.621 1.190 -6.062 1.00 86.75 87 GLY A C 1
ATOM 702 O O . GLY A 1 87 ? 17.782 0.838 -6.253 1.00 86.75 87 GLY A O 1
ATOM 703 N N . VAL A 1 88 ? 15.778 0.487 -5.303 1.00 91.44 88 VAL A N 1
ATOM 704 C CA . VAL A 1 88 ? 16.162 -0.713 -4.537 1.00 91.44 88 VAL A CA 1
ATOM 705 C C . VAL A 1 88 ? 15.485 -1.958 -5.097 1.00 91.44 88 VAL A C 1
ATOM 707 O O . VAL A 1 88 ? 16.080 -3.033 -5.145 1.00 91.44 88 VAL A O 1
ATOM 710 N N . ILE A 1 89 ? 14.236 -1.813 -5.535 1.00 91.12 89 ILE A N 1
ATOM 711 C CA . ILE A 1 89 ? 13.405 -2.883 -6.072 1.00 91.12 89 ILE A CA 1
ATOM 712 C C . ILE A 1 89 ? 13.103 -2.527 -7.524 1.00 91.12 89 ILE A C 1
ATOM 714 O O . ILE A 1 89 ? 12.656 -1.417 -7.795 1.0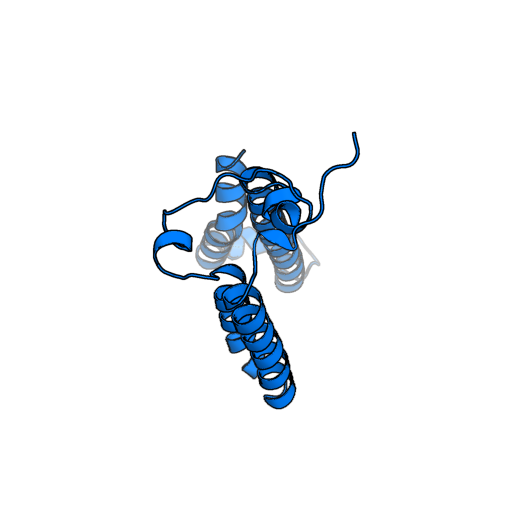0 91.12 89 ILE A O 1
ATOM 718 N N . ARG A 1 90 ? 13.328 -3.468 -8.449 1.00 87.00 90 ARG A N 1
ATOM 719 C CA . ARG A 1 90 ? 13.070 -3.259 -9.884 1.00 87.00 90 ARG A CA 1
ATOM 720 C C . ARG A 1 90 ? 11.595 -2.965 -10.163 1.00 87.00 90 ARG A C 1
ATOM 722 O O . ARG A 1 90 ? 11.292 -1.981 -10.822 1.00 87.00 90 ARG A O 1
ATOM 729 N N . ASP A 1 91 ? 10.711 -3.798 -9.611 1.00 89.94 91 ASP A N 1
ATOM 730 C CA . ASP A 1 91 ? 9.268 -3.753 -9.862 1.00 89.94 91 ASP A CA 1
ATOM 731 C C . ASP A 1 91 ? 8.483 -3.618 -8.541 1.00 89.94 91 ASP A C 1
ATOM 733 O O . ASP A 1 91 ? 7.793 -4.552 -8.100 1.00 89.94 91 ASP A O 1
ATOM 737 N N . PRO A 1 92 ? 8.621 -2.478 -7.835 1.00 90.25 92 PRO A N 1
ATOM 738 C CA . PRO A 1 92 ? 8.075 -2.302 -6.491 1.00 90.25 92 PRO A CA 1
ATOM 739 C C . PRO A 1 92 ? 6.548 -2.427 -6.441 1.00 90.25 92 PRO A C 1
ATOM 741 O O . PRO A 1 92 ? 6.010 -2.833 -5.411 1.00 90.25 92 PRO A O 1
ATOM 744 N N . GLN A 1 93 ? 5.848 -2.150 -7.544 1.00 88.88 93 GLN A N 1
ATOM 745 C CA . GLN A 1 93 ? 4.400 -2.312 -7.671 1.00 88.88 93 GLN A CA 1
ATOM 746 C C . GLN A 1 93 ? 3.956 -3.771 -7.504 1.00 88.88 93 GLN A C 1
ATOM 748 O O . GLN A 1 93 ? 3.001 -4.056 -6.775 1.00 88.88 93 GLN A O 1
ATOM 753 N N . TYR A 1 94 ? 4.667 -4.714 -8.125 1.00 93.50 94 TYR A N 1
ATOM 754 C CA . TYR A 1 94 ? 4.325 -6.133 -8.056 1.00 93.50 94 TYR A CA 1
ATOM 755 C C . TYR A 1 94 ? 4.760 -6.735 -6.722 1.00 93.50 94 TYR A C 1
ATOM 757 O O . TYR A 1 94 ? 3.989 -7.465 -6.099 1.00 93.50 94 TYR A O 1
ATOM 765 N N . VAL A 1 95 ? 5.945 -6.362 -6.231 1.00 93.69 95 VAL A N 1
ATOM 766 C CA . VAL A 1 95 ? 6.427 -6.792 -4.910 1.00 93.69 95 VAL A CA 1
ATOM 767 C C . VAL A 1 95 ? 5.491 -6.301 -3.803 1.00 93.69 95 VAL A C 1
ATOM 769 O O . VAL A 1 95 ? 5.060 -7.096 -2.968 1.00 93.69 95 VAL A O 1
ATOM 772 N N . GLY A 1 96 ? 5.104 -5.023 -3.828 1.00 92.25 96 GLY A N 1
ATOM 773 C CA . GLY A 1 96 ? 4.152 -4.453 -2.874 1.00 92.25 96 GLY A CA 1
ATOM 774 C C . GLY A 1 96 ? 2.773 -5.116 -2.937 1.00 92.25 96 GLY A C 1
ATOM 775 O O . GLY A 1 96 ? 2.167 -5.376 -1.894 1.00 92.25 96 GLY A O 1
ATOM 776 N N . SER A 1 97 ? 2.299 -5.462 -4.139 1.00 92.69 97 SER A N 1
ATOM 777 C CA . SER A 1 97 ? 1.039 -6.199 -4.315 1.00 92.69 97 SER A CA 1
ATOM 778 C C . SER A 1 97 ? 1.105 -7.595 -3.689 1.00 92.69 97 SER A C 1
ATOM 780 O O . SER A 1 97 ? 0.211 -7.960 -2.928 1.00 92.69 97 SER A O 1
ATOM 782 N N . ILE A 1 98 ? 2.191 -8.347 -3.912 1.00 95.44 98 ILE A N 1
ATOM 783 C CA . ILE A 1 98 ? 2.404 -9.660 -3.279 1.00 95.44 98 ILE A CA 1
ATOM 784 C C . ILE A 1 98 ? 2.457 -9.520 -1.751 1.00 95.44 98 ILE A C 1
ATOM 786 O O . ILE A 1 98 ? 1.770 -10.256 -1.045 1.00 95.44 98 ILE A O 1
ATOM 790 N N . MET A 1 99 ? 3.206 -8.544 -1.224 1.00 93.88 99 MET A N 1
ATOM 791 C CA . MET A 1 99 ? 3.271 -8.285 0.221 1.00 93.88 99 MET A CA 1
ATOM 792 C C . MET A 1 99 ? 1.899 -7.950 0.819 1.00 93.88 99 MET A C 1
ATOM 794 O O . MET A 1 99 ? 1.615 -8.356 1.943 1.00 93.88 99 MET A O 1
ATOM 798 N N . SER A 1 100 ? 1.036 -7.259 0.069 1.00 92.06 100 SER A N 1
ATOM 799 C CA . SER A 1 100 ? -0.330 -6.924 0.496 1.00 92.06 100 SER A CA 1
ATOM 800 C C . SER A 1 100 ? -1.271 -8.134 0.503 1.00 92.06 100 SER A C 1
ATOM 802 O O . SER A 1 100 ? -2.249 -8.134 1.248 1.00 92.06 100 SER A O 1
ATOM 804 N N . LEU A 1 101 ? -0.974 -9.178 -0.279 1.00 93.50 101 LEU A N 1
ATOM 805 C CA . LEU A 1 101 ? -1.734 -10.430 -0.285 1.00 93.50 101 LEU A CA 1
ATOM 806 C C . LEU A 1 101 ? -1.382 -11.351 0.892 1.00 93.50 101 LEU A C 1
ATOM 808 O O . LEU A 1 101 ? -2.229 -12.131 1.324 1.00 93.50 101 LEU A O 1
ATOM 812 N N . LEU A 1 102 ? -0.162 -11.276 1.435 1.00 91.62 102 LEU A N 1
ATOM 813 C CA . LEU A 1 102 ? 0.275 -12.172 2.515 1.00 91.62 102 LEU A CA 1
ATOM 814 C C . LEU A 1 102 ? -0.616 -12.098 3.774 1.00 91.62 102 LEU A C 1
ATOM 816 O O . LEU A 1 102 ? -1.004 -13.157 4.272 1.00 91.62 102 LEU A O 1
ATOM 820 N N . PRO A 1 103 ? -1.026 -10.914 4.279 1.00 92.62 103 PRO A N 1
ATOM 821 C CA . PRO A 1 103 ? -1.960 -10.828 5.406 1.00 92.62 103 PRO A CA 1
ATOM 822 C C . PRO A 1 103 ? -3.319 -11.495 5.141 1.00 92.62 103 PRO A C 1
ATOM 824 O O . PRO A 1 103 ? -3.972 -11.975 6.074 1.00 92.62 103 PRO A O 1
ATOM 827 N N . CYS A 1 104 ? -3.744 -11.571 3.875 1.00 92.62 104 CYS A N 1
ATOM 828 C CA . CYS A 1 104 ? -5.012 -12.184 3.489 1.00 92.62 104 CYS A CA 1
ATOM 829 C C . CYS A 1 104 ? -5.028 -13.711 3.656 1.00 92.62 104 CYS A C 1
ATOM 831 O O . CYS A 1 104 ? -6.113 -14.284 3.614 1.00 92.62 104 CYS A O 1
ATOM 833 N N . LEU A 1 105 ? -3.891 -14.370 3.924 1.00 91.56 105 LEU A N 1
ATOM 834 C CA . LEU A 1 105 ? -3.839 -15.805 4.263 1.00 91.56 105 LEU A CA 1
ATOM 835 C C . LEU A 1 105 ? -4.718 -16.173 5.469 1.00 91.56 105 LEU A C 1
ATOM 837 O O . LEU A 1 105 ? -5.134 -17.320 5.604 1.00 91.56 105 LEU A O 1
ATOM 841 N N . SER A 1 106 ? -5.019 -15.201 6.335 1.00 90.44 106 SER A N 1
ATOM 842 C CA . SER A 1 106 ? -5.928 -15.373 7.474 1.00 90.44 106 SER A CA 1
ATOM 843 C C . SER A 1 106 ? -7.406 -15.529 7.084 1.00 90.44 106 SER A C 1
ATOM 845 O O . SER A 1 106 ? -8.190 -16.045 7.880 1.00 90.44 106 SER A O 1
ATOM 847 N N . TRP A 1 107 ? -7.795 -15.112 5.874 1.00 90.38 107 TRP A N 1
ATOM 848 C CA . TRP A 1 107 ? -9.192 -15.093 5.411 1.00 90.38 107 TRP A CA 1
ATOM 849 C C . TRP A 1 107 ? -9.413 -15.791 4.069 1.00 90.38 107 TRP A C 1
ATOM 851 O O . TRP A 1 107 ? -10.544 -16.138 3.735 1.00 90.38 107 TRP A O 1
ATOM 861 N N . VAL A 1 108 ? -8.352 -15.984 3.289 1.00 93.06 108 VAL A N 1
ATOM 862 C CA . VAL A 1 108 ? -8.405 -16.493 1.921 1.00 93.06 108 VAL A CA 1
ATOM 863 C C . VAL A 1 108 ? -7.556 -17.763 1.832 1.00 93.06 108 VAL A C 1
ATOM 865 O O . VAL A 1 108 ? -6.414 -17.756 2.297 1.00 93.06 108 VAL A O 1
ATOM 868 N N . PRO A 1 109 ? -8.062 -18.853 1.220 1.00 96.19 109 PRO A N 1
ATOM 869 C CA . PRO A 1 109 ? -7.290 -20.080 1.082 1.00 96.19 109 PRO A CA 1
ATOM 870 C C . PRO A 1 109 ? -5.969 -19.854 0.342 1.00 96.19 109 PRO A C 1
ATOM 872 O O . PRO A 1 109 ? -5.907 -19.119 -0.649 1.00 96.19 109 PRO A O 1
ATOM 875 N N . PHE A 1 110 ? -4.925 -20.545 0.800 1.00 95.62 110 PHE A N 1
ATOM 876 C CA . PHE A 1 110 ? -3.556 -20.403 0.303 1.00 95.62 110 PHE A CA 1
ATOM 877 C C . PHE A 1 110 ? -3.446 -20.512 -1.223 1.00 95.62 110 PHE A C 1
ATOM 879 O O . PHE A 1 110 ? -2.701 -19.753 -1.834 1.00 95.62 110 PHE A O 1
ATOM 886 N N . GLN A 1 111 ? -4.212 -21.407 -1.853 1.00 97.06 111 GLN A N 1
ATOM 887 C CA . GLN A 1 111 ? -4.163 -21.636 -3.298 1.00 97.06 111 GLN A CA 1
ATOM 888 C C . GLN A 1 111 ? -4.474 -20.368 -4.106 1.00 97.06 111 GLN A C 1
ATOM 890 O O . GLN A 1 111 ? -3.823 -20.124 -5.120 1.00 97.06 111 GLN A O 1
ATOM 895 N N . TYR A 1 112 ? -5.420 -19.540 -3.650 1.00 95.19 112 TYR A N 1
ATOM 896 C CA . TYR A 1 112 ? -5.762 -18.284 -4.326 1.00 95.19 112 TYR A CA 1
ATOM 897 C C . TYR A 1 112 ? -4.645 -17.251 -4.178 1.00 95.19 112 TYR A C 1
ATOM 899 O O . TYR A 1 112 ? -4.257 -16.618 -5.157 1.00 95.19 112 TYR A O 1
ATOM 907 N N . ILE A 1 113 ? -4.092 -17.119 -2.968 1.00 95.69 113 ILE A N 1
ATOM 908 C CA . ILE A 1 113 ? -2.975 -16.207 -2.693 1.00 95.69 113 ILE A CA 1
ATOM 909 C C . ILE A 1 113 ? -1.736 -16.613 -3.497 1.00 95.69 113 ILE A C 1
ATOM 911 O O . ILE A 1 113 ? -1.087 -15.756 -4.102 1.00 95.69 113 ILE A O 1
ATOM 915 N N . LEU A 1 114 ? -1.438 -17.914 -3.561 1.00 96.19 114 LEU A N 1
ATOM 916 C CA . LEU A 1 114 ? -0.338 -18.459 -4.350 1.00 96.19 114 LEU A CA 1
ATOM 917 C C . LEU A 1 114 ? -0.530 -18.169 -5.840 1.00 96.19 114 LEU A C 1
ATOM 919 O O . LEU A 1 114 ? 0.370 -17.613 -6.463 1.00 96.19 114 LEU A O 1
ATOM 923 N N . LEU A 1 115 ? -1.694 -18.504 -6.406 1.00 97.06 115 LEU A N 1
ATOM 924 C CA . LEU A 1 115 ? -1.970 -18.296 -7.828 1.00 97.06 115 LEU A CA 1
ATOM 925 C C . LEU A 1 115 ? -1.858 -16.816 -8.216 1.00 97.06 115 LEU A C 1
ATOM 927 O O . LEU A 1 115 ? -1.247 -16.485 -9.231 1.00 97.06 115 LEU A O 1
ATOM 931 N N . TRP A 1 116 ? -2.395 -15.919 -7.388 1.00 96.31 116 TRP A N 1
ATOM 932 C CA . TRP A 1 116 ? -2.319 -14.482 -7.638 1.00 96.31 116 TRP A CA 1
ATOM 933 C C . TRP A 1 116 ? -0.877 -13.966 -7.547 1.00 96.31 116 TRP A C 1
ATOM 935 O O . TRP A 1 116 ? -0.419 -13.224 -8.417 1.00 96.31 116 TRP A O 1
ATOM 945 N N . SER A 1 117 ? -0.119 -14.433 -6.553 1.00 96.50 117 SER A N 1
ATOM 946 C CA . SER A 1 117 ? 1.301 -14.095 -6.415 1.00 96.50 117 SER A CA 1
ATOM 947 C C . SER A 1 117 ? 2.121 -14.580 -7.613 1.00 96.50 117 SER A C 1
ATOM 949 O O . SER A 1 117 ? 2.959 -13.838 -8.121 1.00 96.50 117 SER A O 1
ATOM 951 N N . LEU A 1 118 ? 1.843 -15.786 -8.122 1.00 97.62 118 LEU A N 1
ATOM 952 C CA . LEU A 1 118 ? 2.468 -16.307 -9.341 1.00 97.62 118 LEU A CA 1
ATOM 953 C C . LEU A 1 118 ? 2.141 -15.449 -10.569 1.00 97.62 118 LEU A C 1
ATOM 955 O O . LEU A 1 118 ? 3.020 -15.239 -11.401 1.00 97.62 118 LEU A O 1
ATOM 959 N N . GLY A 1 119 ? 0.926 -14.903 -10.664 1.00 97.25 119 GLY A N 1
ATOM 960 C CA . GLY A 1 119 ? 0.560 -13.944 -11.710 1.00 97.25 119 GLY A CA 1
ATOM 961 C C . GLY A 1 119 ? 1.423 -12.677 -11.678 1.00 97.25 119 GLY A C 1
ATOM 962 O O . GLY A 1 119 ? 1.914 -12.235 -12.715 1.00 97.25 119 GLY A O 1
ATOM 963 N N . TYR A 1 120 ? 1.688 -12.131 -10.488 1.00 96.50 120 TYR A N 1
ATOM 964 C CA . TYR A 1 120 ? 2.604 -10.997 -10.342 1.00 96.50 120 TYR A CA 1
ATOM 965 C C . TYR A 1 120 ? 4.054 -11.361 -10.681 1.00 96.50 120 TYR A C 1
ATOM 967 O O . TYR A 1 120 ? 4.724 -10.599 -11.373 1.00 96.50 120 TYR A O 1
ATOM 975 N N . VAL A 1 121 ? 4.532 -12.542 -10.272 1.00 96.56 121 VAL A N 1
ATOM 976 C CA . VAL A 1 121 ? 5.869 -13.040 -10.652 1.00 96.56 121 VAL A CA 1
ATOM 977 C C . VAL A 1 121 ? 5.991 -13.214 -12.167 1.00 96.56 121 VAL A C 1
ATOM 979 O O . VAL A 1 121 ? 7.018 -12.864 -12.748 1.00 96.56 121 VAL A O 1
ATOM 982 N N . PHE A 1 122 ? 4.942 -13.707 -12.824 1.00 97.06 122 PHE A N 1
ATOM 983 C CA . PHE A 1 122 ? 4.889 -13.797 -14.279 1.00 97.06 122 PHE A CA 1
ATOM 984 C C . PHE A 1 122 ? 5.011 -12.414 -14.933 1.00 97.06 122 PHE A C 1
ATOM 986 O O . PHE A 1 122 ? 5.821 -12.249 -15.842 1.00 97.06 122 PHE A O 1
ATOM 993 N N . MET A 1 123 ? 4.288 -11.406 -14.437 1.00 95.25 123 MET A N 1
ATOM 994 C CA . MET A 1 123 ? 4.395 -10.039 -14.961 1.00 95.25 123 MET A CA 1
ATOM 995 C C . MET A 1 123 ? 5.786 -9.429 -14.754 1.00 95.25 123 MET A C 1
ATOM 997 O O . MET A 1 123 ? 6.323 -8.850 -15.696 1.00 95.25 123 MET A O 1
ATOM 1001 N N . ILE A 1 124 ? 6.410 -9.637 -13.587 1.00 94.88 124 ILE A N 1
ATOM 1002 C CA . ILE A 1 124 ? 7.813 -9.255 -13.330 1.00 94.88 124 ILE A CA 1
ATOM 1003 C C . ILE A 1 124 ? 8.740 -9.885 -14.378 1.00 94.88 124 ILE A C 1
ATOM 1005 O O . ILE A 1 124 ? 9.616 -9.222 -14.937 1.00 94.88 124 ILE A O 1
ATOM 1009 N N . TYR A 1 125 ? 8.555 -11.176 -14.669 1.00 95.44 125 TYR A N 1
ATOM 1010 C CA . TYR A 1 125 ? 9.358 -11.866 -15.673 1.00 95.44 125 TYR A CA 1
ATOM 1011 C C . TYR A 1 125 ? 9.162 -11.263 -17.071 1.00 95.44 125 TYR A C 1
ATOM 1013 O O . TYR A 1 125 ? 10.153 -10.986 -17.750 1.00 95.44 125 TYR A O 1
ATOM 1021 N N . VAL A 1 126 ? 7.913 -11.017 -17.478 1.00 93.81 126 VAL A N 1
ATOM 1022 C CA . VAL A 1 126 ? 7.579 -10.409 -18.776 1.00 93.81 126 VAL A CA 1
ATOM 1023 C C . VAL A 1 126 ? 8.200 -9.016 -18.915 1.00 93.81 126 VAL A C 1
ATOM 1025 O O . VAL A 1 126 ? 8.867 -8.756 -19.916 1.00 93.81 126 VAL A O 1
ATOM 1028 N N . GLU A 1 127 ? 8.054 -8.144 -17.915 1.00 91.00 127 GLU A N 1
ATOM 1029 C CA . GLU A 1 127 ? 8.642 -6.794 -17.938 1.00 91.00 127 GLU A CA 1
ATOM 1030 C C . GLU A 1 127 ? 10.175 -6.824 -17.930 1.00 91.00 127 GLU A C 1
ATOM 1032 O O . GLU A 1 127 ? 10.809 -6.036 -18.628 1.00 91.00 127 GLU A O 1
ATOM 1037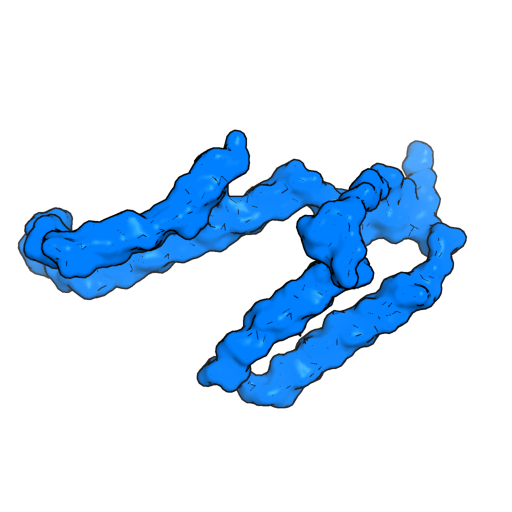 N N . SER A 1 128 ? 10.800 -7.799 -17.261 1.00 91.62 128 SER A N 1
ATOM 1038 C CA . SER A 1 128 ? 12.265 -7.947 -17.273 1.00 91.62 128 SER A CA 1
ATOM 1039 C C . SER A 1 128 ? 12.859 -8.270 -18.651 1.00 91.62 128 SER A C 1
ATOM 1041 O O . SER A 1 128 ? 14.072 -8.150 -18.848 1.00 91.62 128 SER A O 1
ATOM 1043 N N . LYS A 1 129 ? 12.019 -8.722 -19.587 1.00 92.75 129 LYS A N 1
ATOM 1044 C CA . LYS A 1 129 ? 12.376 -9.060 -20.969 1.00 92.75 129 LYS A CA 1
ATOM 1045 C C . LYS A 1 129 ? 11.827 -8.048 -21.974 1.00 92.75 129 LYS A C 1
ATOM 1047 O O . LYS A 1 129 ? 11.843 -8.334 -23.169 1.00 92.75 129 LYS A O 1
ATOM 1052 N N . GLU A 1 130 ? 11.334 -6.896 -21.515 1.00 89.00 130 GLU A N 1
ATOM 1053 C CA . GLU A 1 130 ? 10.790 -5.871 -22.400 1.00 89.00 130 GLU A CA 1
ATOM 1054 C C . GLU A 1 130 ? 11.846 -5.396 -23.411 1.00 89.00 130 GLU A C 1
ATOM 1056 O O . GLU A 1 130 ? 12.919 -4.927 -23.035 1.00 89.00 130 GLU A O 1
ATOM 1061 N N . ASP A 1 131 ? 11.502 -5.457 -24.699 1.00 91.12 131 ASP A N 1
ATOM 1062 C CA . ASP A 1 131 ? 12.208 -4.738 -25.757 1.00 91.12 131 ASP A CA 1
ATOM 1063 C C . ASP A 1 131 ? 11.553 -3.357 -25.969 1.00 91.12 131 ASP A C 1
ATOM 1065 O O . ASP A 1 131 ? 10.396 -3.293 -26.415 1.00 91.12 131 ASP A O 1
ATOM 1069 N N . PRO A 1 132 ? 12.260 -2.240 -25.697 1.00 86.94 132 PRO A N 1
ATOM 1070 C CA . PRO A 1 132 ? 11.742 -0.891 -25.912 1.00 86.94 132 PRO A CA 1
ATOM 1071 C C . PRO A 1 132 ? 11.283 -0.606 -27.350 1.00 86.94 132 PRO A C 1
ATOM 1073 O O . PRO A 1 132 ? 10.421 0.254 -27.542 1.00 86.94 132 PRO A O 1
ATOM 1076 N N . ALA A 1 133 ? 11.796 -1.326 -28.355 1.00 89.81 133 ALA A N 1
ATOM 1077 C CA . ALA A 1 133 ? 11.373 -1.171 -29.749 1.00 89.81 133 ALA A CA 1
ATOM 1078 C C . ALA A 1 133 ? 9.918 -1.615 -29.993 1.00 89.81 133 ALA A C 1
ATOM 1080 O O . ALA A 1 133 ? 9.306 -1.213 -30.982 1.00 89.81 133 ALA A O 1
ATOM 1081 N N . THR A 1 134 ? 9.344 -2.405 -29.079 1.00 90.50 134 THR A N 1
ATOM 1082 C CA . THR A 1 134 ? 7.957 -2.900 -29.158 1.00 90.50 134 THR A CA 1
ATOM 1083 C C . THR A 1 134 ? 6.916 -1.920 -28.613 1.00 90.50 134 THR A C 1
ATOM 1085 O O . THR A 1 134 ? 5.721 -2.220 -28.632 1.00 90.50 134 THR A O 1
ATOM 1088 N N . ARG A 1 135 ? 7.341 -0.762 -28.095 1.00 91.75 135 ARG A N 1
ATOM 1089 C CA . ARG A 1 135 ? 6.434 0.260 -27.555 1.00 91.75 135 ARG A CA 1
ATOM 1090 C C . ARG A 1 135 ? 5.622 0.905 -28.679 1.00 91.75 135 ARG A C 1
ATOM 1092 O O . ARG A 1 135 ? 6.112 1.095 -29.793 1.00 91.75 135 ARG A O 1
ATOM 1099 N N . ALA A 1 136 ? 4.367 1.243 -28.388 1.00 91.25 136 ALA A N 1
ATOM 1100 C CA . ALA A 1 136 ? 3.498 1.895 -29.355 1.00 91.25 136 ALA A CA 1
ATOM 1101 C C . ALA A 1 136 ? 4.044 3.282 -29.716 1.00 91.25 136 ALA A C 1
ATOM 1103 O O . ALA A 1 136 ? 4.606 3.989 -28.878 1.00 91.25 136 ALA A O 1
ATOM 1104 N N . LYS A 1 137 ? 3.855 3.677 -30.974 1.00 89.75 137 LYS A N 1
ATOM 1105 C CA . LYS A 1 137 ? 4.172 5.026 -31.441 1.00 89.75 137 LYS A CA 1
ATOM 1106 C C . LYS A 1 137 ? 2.934 5.894 -31.278 1.00 89.75 137 LYS A C 1
ATOM 1108 O O . LYS A 1 137 ? 1.838 5.467 -31.639 1.00 89.75 137 LYS A O 1
ATOM 1113 N N . LEU A 1 138 ? 3.113 7.098 -30.743 1.00 84.69 138 LEU A N 1
ATOM 1114 C CA . LEU A 1 138 ? 2.037 8.079 -30.687 1.00 84.69 138 LEU A CA 1
ATOM 1115 C C . LEU A 1 138 ? 1.623 8.440 -32.117 1.00 84.69 138 LEU A C 1
ATOM 1117 O O . LEU A 1 138 ? 2.474 8.680 -32.975 1.00 84.69 138 LEU A O 1
ATOM 1121 N N . ILE A 1 139 ? 0.317 8.427 -32.364 1.00 85.19 139 ILE A N 1
ATOM 1122 C CA . ILE A 1 139 ? -0.260 8.887 -33.625 1.00 85.19 139 ILE A CA 1
ATOM 1123 C C . ILE A 1 139 ? -0.302 10.423 -33.548 1.00 85.19 139 ILE A C 1
ATOM 1125 O O . ILE A 1 139 ? -0.733 10.930 -32.508 1.00 85.19 139 ILE A O 1
ATOM 1129 N N . PRO A 1 140 ? 0.204 11.143 -34.567 1.00 74.69 140 PRO A N 1
ATOM 1130 C CA . PRO A 1 140 ? 0.177 12.605 -34.603 1.00 74.69 140 PRO A CA 1
ATOM 1131 C C . PRO A 1 140 ? -1.243 13.180 -34.618 1.00 74.69 140 PRO A C 1
ATOM 1133 O O . PRO A 1 140 ? -2.165 12.489 -35.110 1.00 74.69 140 PRO A O 1
#

Sequence (140 aa):
MGMFAAIAVIAPFPFYFWLWTNPQSWVELCGKGRDPSKVMANVSHLLKLVQFLSLFSVVYQLLGESGTYYGVRFGKNIPWVTEFPFGVIRDPQYVGSIMSLLPCLSWVPFQYILLWSLGYVFMIYVESKEDPATRAKLIP

Foldseek 3Di:
DLVVLVCLLCVVVVVVVCCVVCVVVQVVVQPPPDDSVVVVVVVVVVSVVSNVVSVVVVCCVVQNPLRVDVVLLQVHDGDDDCDPPVVPDVCVVLVVVLVVLVVCVVPDPPVVSVVVNVVSVVVVVVVVPDDSVNRHDDDD